Protein AF-A0A9P0MMD5-F1 (afdb_monomer)

Mean predicted aligned error: 11.51 Å

pLDDT: mean 72.85, std 18.68, range [25.86, 92.69]

Radius of gyration: 17.14 Å; Cα contacts (8 Å, |Δi|>4): 134; chains: 1; bounding box: 34×43×45 Å

InterPro domains:
  IPR036691 Endonuclease/exonuclease/phosphatase superfamily [G3DSA:3.60.10.10] (11-131)
  IPR036691 Endonuclease/exonuclease/phosphatase superfamily [SSF56219] (41-127)

Organism: Nezara viridula (NCBI:txid85310)

Secondary structure (DSSP, 8-state):
-------TT--TT--SS---TT-HHHHHHHHHHHHHHHGGGTT-S--------HHHHTTEEEEEEEETTEEEEEEEETTEEEEEEEEE---TTS-HHHHHHHHHHHHHHHHT---SEEEEEEE-----S--

Sequence (131 aa):
MGFRPMPEGSEEGSSIVWYQARNKTNINIWMNSFNNFLAPLLWEQAGVSFMVKRKHGRRIIHCEVISERLMRVKPDYLGRKIAVFGLYAPGNNETPDVKDAFVVNLRATLEKVYDNEIILLGDFNARVGWG

Solvent-accessible surface area (backbone atoms only — not comparable to full-atom values): 8360 Å² total; per-residue (Å²): 138,84,90,81,83,76,71,92,86,74,73,96,79,80,56,71,97,66,83,63,88,83,44,66,68,62,50,51,54,49,48,50,48,48,48,64,65,41,58,87,52,68,84,53,97,60,73,58,85,86,88,70,34,73,95,49,47,87,30,52,78,42,76,46,78,80,48,59,39,31,31,42,39,26,50,61,52,96,87,45,50,38,38,38,34,39,34,47,47,64,56,88,89,51,55,68,67,59,46,51,53,48,52,54,50,53,49,61,54,56,75,71,55,90,49,87,39,78,45,84,45,72,49,65,72,73,78,90,74,91,127

Structure (mmCIF, N/CA/C/O backbone):
data_AF-A0A9P0MMD5-F1
#
_entry.id   AF-A0A9P0MMD5-F1
#
loop_
_atom_site.group_PDB
_atom_site.id
_atom_site.type_symbol
_atom_site.label_atom_id
_atom_site.label_alt_id
_atom_site.label_comp_id
_atom_site.label_asym_id
_atom_site.label_entity_id
_atom_site.label_seq_id
_atom_site.pdbx_PDB_ins_code
_atom_site.Cartn_x
_atom_site.Cartn_y
_atom_site.Cartn_z
_atom_site.occupancy
_atom_site.B_iso_or_equiv
_atom_site.auth_seq_id
_atom_site.auth_comp_id
_atom_site.auth_asym_id
_atom_site.auth_atom_id
_atom_site.pdbx_PDB_model_num
ATOM 1 N N . MET A 1 1 ? 9.547 4.985 14.687 1.00 25.86 1 MET A N 1
ATOM 2 C CA . MET A 1 1 ? 9.491 6.390 15.155 1.00 25.86 1 MET A CA 1
ATOM 3 C C . MET A 1 1 ? 8.618 7.162 14.177 1.00 25.86 1 MET A C 1
ATOM 5 O O . MET A 1 1 ? 8.870 7.060 12.990 1.00 25.86 1 MET A O 1
ATOM 9 N N . GLY A 1 2 ? 7.538 7.808 14.626 1.00 32.75 2 GLY A N 1
ATOM 10 C CA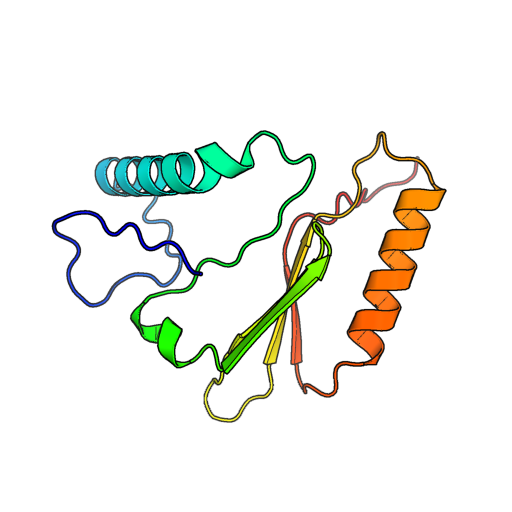 . GLY A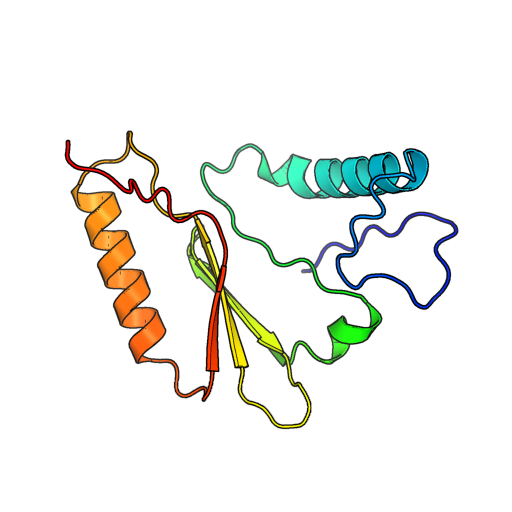 1 2 ? 6.588 8.501 13.743 1.00 32.75 2 GLY A CA 1
ATOM 11 C C . GLY A 1 2 ? 6.660 10.012 13.940 1.00 32.75 2 GLY A C 1
ATOM 12 O O . GLY A 1 2 ? 6.520 10.479 15.070 1.00 32.75 2 GLY A O 1
ATOM 13 N N . PHE A 1 3 ? 6.883 10.756 12.858 1.00 34.53 3 PHE A N 1
ATOM 14 C CA . PHE A 1 3 ? 6.915 12.219 12.852 1.00 34.53 3 PHE A CA 1
ATOM 15 C C . PHE A 1 3 ? 5.497 12.800 12.981 1.00 34.53 3 PHE A C 1
ATOM 17 O O . PHE A 1 3 ? 4.534 12.236 12.460 1.00 34.53 3 PHE A O 1
ATOM 24 N N . ARG A 1 4 ? 5.357 13.910 13.717 1.00 49.09 4 ARG A N 1
ATOM 25 C CA . ARG A 1 4 ? 4.073 14.562 14.032 1.00 49.09 4 ARG A CA 1
ATOM 26 C C . ARG A 1 4 ? 4.205 16.090 13.994 1.00 49.09 4 ARG A C 1
ATOM 28 O O . ARG A 1 4 ? 4.395 16.695 15.046 1.00 49.09 4 ARG A O 1
ATOM 35 N N . PRO A 1 5 ? 4.066 16.732 12.831 1.00 40.44 5 PRO A N 1
ATOM 36 C CA . PRO A 1 5 ? 3.870 18.168 12.766 1.00 40.44 5 PRO A CA 1
ATOM 37 C C . PRO A 1 5 ? 2.365 18.461 12.845 1.00 40.44 5 PRO A C 1
ATOM 39 O O . PRO A 1 5 ? 1.565 17.891 12.101 1.00 40.44 5 PRO A O 1
ATOM 42 N N . MET A 1 6 ? 1.963 19.328 13.771 1.00 47.06 6 MET A N 1
ATOM 43 C CA . MET A 1 6 ? 0.624 19.912 13.795 1.00 47.06 6 MET A CA 1
ATOM 44 C C . MET A 1 6 ? 0.791 21.431 13.822 1.00 47.06 6 MET A C 1
ATOM 46 O O . MET A 1 6 ? 1.599 21.919 14.611 1.00 47.06 6 MET A O 1
ATOM 50 N N . PRO A 1 7 ? 0.082 22.180 12.971 1.00 43.19 7 PRO A N 1
ATOM 51 C CA . PRO A 1 7 ? 0.110 23.630 13.036 1.00 43.19 7 PRO A CA 1
ATOM 52 C C . PRO A 1 7 ? -0.649 24.163 14.244 1.00 43.19 7 PRO A C 1
ATOM 54 O O . PRO A 1 7 ? -1.681 23.614 14.637 1.00 43.19 7 PRO A O 1
ATOM 57 N N . GLU A 1 8 ? -0.148 25.258 14.806 1.00 41.28 8 GLU A N 1
ATOM 58 C CA . GLU A 1 8 ? -0.816 25.970 15.889 1.00 41.28 8 GLU A CA 1
ATOM 59 C C . GLU A 1 8 ? -2.190 26.481 15.422 1.00 41.28 8 GLU A C 1
ATOM 61 O O . GLU A 1 8 ? -2.306 27.146 14.392 1.00 41.28 8 GLU A O 1
ATOM 66 N N . GLY A 1 9 ? -3.242 26.129 16.171 1.00 48.50 9 GLY A N 1
ATOM 67 C CA . GLY A 1 9 ? -4.609 26.620 15.953 1.00 48.50 9 GLY A CA 1
ATOM 68 C C . GLY A 1 9 ? -5.607 25.654 15.296 1.00 48.50 9 GLY A C 1
ATOM 69 O O . GLY A 1 9 ? -6.739 26.056 15.044 1.00 48.50 9 GLY A O 1
ATOM 70 N N . SER A 1 10 ? -5.262 24.389 15.018 1.00 45.75 10 SER A N 1
ATOM 71 C CA . SER A 1 10 ? -6.245 23.429 14.482 1.00 45.75 10 SER A CA 1
ATOM 72 C C . SER A 1 10 ? -7.159 22.851 15.576 1.00 45.75 10 SER A C 1
ATOM 74 O O . SER A 1 10 ? -6.698 22.065 16.405 1.00 45.75 10 SER A O 1
ATOM 76 N N . GLU A 1 11 ? -8.454 23.183 15.549 1.00 40.25 11 GLU A N 1
ATOM 77 C CA . GLU A 1 11 ? -9.460 22.591 16.443 1.00 40.25 11 GLU A CA 1
ATOM 78 C C . GLU A 1 11 ? -9.634 21.073 16.231 1.00 40.25 11 GLU A C 1
ATOM 80 O O . GLU A 1 11 ? -9.571 20.541 15.113 1.00 40.25 11 GLU A O 1
ATOM 85 N N . GLU A 1 12 ? -9.878 20.365 17.337 1.00 40.84 12 GLU A N 1
ATOM 86 C CA . GLU A 1 12 ? -10.122 18.924 17.403 1.00 40.84 12 GLU A CA 1
ATOM 87 C C . GLU A 1 12 ? -11.364 18.514 16.589 1.00 40.84 12 GLU A C 1
ATOM 89 O O . GLU A 1 12 ? -12.479 18.483 17.096 1.00 40.84 12 GLU A O 1
ATOM 94 N N . GLY A 1 13 ? -11.211 18.122 15.319 1.00 33.31 13 GLY A N 1
ATOM 95 C CA . GLY A 1 13 ? -12.348 17.492 14.626 1.00 33.31 13 GLY A CA 1
ATOM 96 C C . GLY A 1 13 ? -12.233 17.232 13.130 1.00 33.31 13 GLY A C 1
ATOM 97 O O . GLY A 1 13 ? -12.738 16.214 12.629 1.00 33.31 13 GLY A O 1
ATOM 98 N N . SER A 1 14 ? -11.537 18.072 12.376 1.00 31.47 14 SER A N 1
ATOM 99 C CA . SER A 1 14 ? -11.370 17.911 10.922 1.00 31.47 14 SER A CA 1
ATOM 100 C C . SER A 1 14 ? -10.136 17.050 10.612 1.00 31.47 14 SER A C 1
ATOM 102 O O . SER A 1 14 ? -9.409 16.716 11.529 1.00 31.47 14 SER A O 1
ATOM 104 N N . SER A 1 15 ? -9.949 16.579 9.372 1.00 33.25 15 SER A N 1
ATOM 105 C CA . SER A 1 15 ? -8.946 15.598 8.859 1.00 33.25 15 SER A CA 1
ATOM 106 C C . SER A 1 15 ? -9.446 14.221 8.373 1.00 33.25 15 SER A C 1
ATOM 108 O O . SER A 1 15 ? -8.720 13.245 8.374 1.00 33.25 15 SER A O 1
ATOM 110 N N . ILE A 1 16 ? -10.687 14.113 7.879 1.00 33.47 16 ILE A N 1
ATOM 111 C CA . ILE A 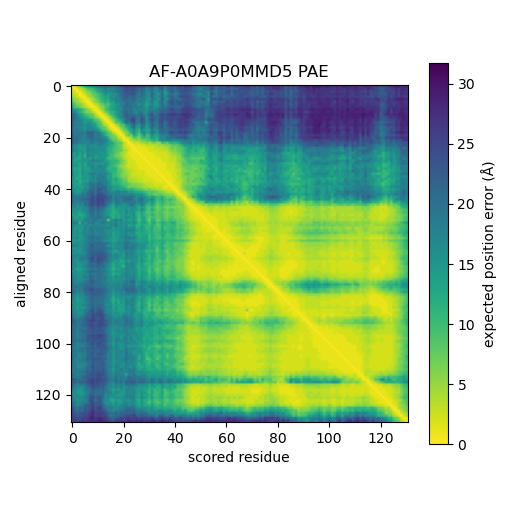1 16 ? -10.835 13.294 6.655 1.00 33.47 16 ILE A CA 1
ATOM 112 C C . ILE A 1 16 ? -10.099 14.116 5.591 1.00 33.47 16 ILE A C 1
ATOM 114 O O . ILE A 1 16 ? -10.126 15.344 5.717 1.00 33.47 16 ILE A O 1
ATOM 118 N N . VAL A 1 17 ? -9.408 13.499 4.626 1.00 36.28 17 VAL A N 1
ATOM 119 C CA . VAL A 1 17 ? -8.834 14.229 3.483 1.00 36.28 17 VAL A CA 1
ATOM 120 C C . VAL A 1 17 ? -10.000 14.846 2.711 1.00 36.28 17 VAL A C 1
ATOM 122 O O . VAL A 1 17 ? -10.568 14.266 1.798 1.00 36.28 17 VAL A O 1
ATOM 125 N N . TRP A 1 18 ? -10.422 16.009 3.182 1.00 32.28 18 TRP A N 1
ATOM 126 C CA . TRP A 1 18 ? -11.232 16.968 2.481 1.00 32.28 18 TRP A CA 1
ATOM 127 C C . TRP A 1 18 ? -10.245 18.052 2.125 1.00 32.28 18 TRP A C 1
ATOM 129 O O . TRP A 1 18 ? -9.821 18.855 2.958 1.00 32.28 18 TRP A O 1
ATOM 139 N N . TYR A 1 19 ? -9.836 18.002 0.869 1.00 37.19 19 TYR A N 1
ATOM 140 C CA . TYR A 1 19 ? -9.264 19.131 0.183 1.00 37.19 19 TYR A CA 1
ATOM 141 C C . TYR A 1 19 ? -10.273 20.285 0.295 1.00 37.19 19 TYR A C 1
ATOM 143 O O . TYR A 1 19 ? -11.205 20.398 -0.497 1.00 37.19 19 TYR A O 1
ATOM 151 N N . GLN A 1 20 ? -10.140 21.142 1.313 1.00 41.25 20 GLN A N 1
ATOM 152 C CA . GLN A 1 20 ? -10.761 22.462 1.281 1.00 41.25 20 GLN A CA 1
ATOM 153 C C . GLN A 1 20 ? -9.925 23.307 0.319 1.00 41.25 20 GLN A C 1
ATOM 155 O O . GLN A 1 20 ? -9.130 24.144 0.738 1.00 41.25 20 GLN A O 1
ATOM 160 N N . ALA A 1 21 ? -10.125 23.074 -0.982 1.00 41.34 21 ALA A N 1
ATOM 161 C CA . ALA A 1 21 ? -9.461 23.732 -2.114 1.00 41.34 21 ALA A CA 1
ATOM 162 C C . ALA A 1 21 ? -9.368 25.265 -2.003 1.00 41.34 21 ALA A C 1
ATOM 164 O O . ALA A 1 21 ? -8.605 25.910 -2.712 1.00 41.34 21 ALA A O 1
ATOM 165 N N . ARG A 1 22 ? -10.205 25.862 -1.149 1.00 46.12 22 ARG A N 1
ATOM 166 C CA . ARG A 1 22 ? -10.435 27.301 -1.056 1.00 46.12 22 ARG A CA 1
ATOM 167 C C . ARG A 1 22 ? -9.762 27.972 0.146 1.00 46.12 22 ARG A C 1
ATOM 169 O O . ARG A 1 22 ? -9.831 29.191 0.234 1.00 46.12 22 ARG A O 1
ATOM 176 N N . ASN A 1 23 ? -9.092 27.235 1.041 1.00 66.25 23 ASN A N 1
ATOM 177 C CA . ASN A 1 23 ? -8.361 27.835 2.166 1.00 66.25 23 ASN A CA 1
ATOM 178 C C . ASN A 1 23 ? -6.841 27.768 1.945 1.00 66.25 23 ASN A C 1
ATOM 180 O O . ASN A 1 23 ? -6.176 26.808 2.336 1.00 66.25 23 ASN A O 1
ATOM 184 N N . LYS A 1 24 ? -6.298 28.821 1.321 1.00 66.12 24 LYS A N 1
ATOM 185 C CA . LYS A 1 24 ? -4.868 28.943 0.986 1.00 66.12 24 LYS A CA 1
ATOM 186 C C . LYS A 1 24 ? -3.952 28.845 2.211 1.00 66.12 24 LYS A C 1
ATOM 188 O O . LYS A 1 24 ? -2.887 28.246 2.114 1.00 66.12 24 LYS A O 1
ATOM 193 N N . THR A 1 25 ? -4.369 29.373 3.362 1.00 71.44 25 THR A N 1
ATOM 194 C CA . THR A 1 25 ? -3.579 29.323 4.602 1.00 71.44 25 THR A CA 1
ATOM 195 C C . THR A 1 25 ? -3.417 27.887 5.092 1.00 71.44 25 THR A C 1
ATOM 197 O O . THR A 1 25 ? -2.298 27.447 5.345 1.00 71.44 25 THR A O 1
ATOM 200 N N . ASN A 1 26 ? -4.508 27.118 5.128 1.00 60.91 26 ASN A N 1
ATOM 201 C CA . ASN A 1 26 ? -4.454 25.708 5.515 1.00 60.91 26 ASN A CA 1
ATOM 202 C C . ASN A 1 26 ? -3.631 24.875 4.526 1.00 60.91 26 ASN A C 1
ATOM 204 O O . ASN A 1 26 ? -2.871 24.010 4.952 1.00 60.91 26 ASN A O 1
ATOM 208 N N . ILE A 1 27 ? -3.742 25.154 3.223 1.00 62.53 27 ILE A N 1
ATOM 209 C CA . ILE A 1 27 ? -2.927 24.491 2.195 1.00 62.53 27 ILE A CA 1
ATOM 210 C C . ILE A 1 27 ? -1.437 24.749 2.447 1.00 62.53 27 ILE A C 1
ATOM 212 O O . ILE A 1 27 ? -0.668 23.798 2.521 1.00 62.53 27 ILE A O 1
ATOM 216 N N . ASN A 1 28 ? -1.031 26.004 2.650 1.00 71.06 28 ASN A N 1
ATOM 217 C CA . ASN A 1 28 ? 0.377 26.357 2.862 1.00 71.06 28 ASN A CA 1
ATOM 218 C C . ASN A 1 28 ? 0.958 25.711 4.122 1.00 71.06 28 ASN A C 1
ATOM 220 O O . ASN A 1 28 ? 2.075 25.205 4.114 1.00 71.06 28 ASN A O 1
ATOM 224 N N . ILE A 1 29 ? 0.179 25.687 5.197 1.00 69.38 29 ILE A N 1
ATOM 225 C CA . ILE A 1 29 ? 0.561 25.048 6.451 1.00 69.38 29 ILE A CA 1
ATOM 226 C C . ILE A 1 29 ? 0.790 23.537 6.272 1.00 69.38 29 ILE A C 1
ATOM 228 O O . ILE A 1 29 ? 1.778 22.984 6.769 1.00 69.38 29 ILE A O 1
ATOM 232 N N . TRP A 1 30 ? -0.110 22.869 5.548 1.00 63.91 30 TRP A N 1
ATOM 233 C CA . TRP A 1 30 ? 0.022 21.452 5.223 1.00 63.91 30 TRP A CA 1
ATOM 234 C C . TRP A 1 30 ? 1.229 21.190 4.328 1.00 63.91 30 TRP A C 1
ATOM 236 O O . TRP A 1 30 ? 2.017 20.300 4.636 1.00 63.91 30 TRP A O 1
ATOM 246 N N . MET A 1 31 ? 1.416 21.992 3.279 1.00 67.81 31 MET A N 1
ATOM 247 C CA . MET A 1 31 ? 2.562 21.878 2.377 1.00 67.81 31 MET A CA 1
ATOM 248 C C . MET A 1 31 ? 3.886 22.090 3.113 1.00 67.81 31 MET A C 1
ATOM 250 O O . MET A 1 31 ? 4.821 21.333 2.892 1.00 67.81 31 MET A O 1
ATOM 254 N N . ASN A 1 32 ? 3.965 23.039 4.048 1.00 71.50 32 ASN A N 1
ATOM 255 C CA . ASN A 1 32 ? 5.163 23.243 4.867 1.00 71.50 32 ASN A CA 1
ATOM 256 C C . ASN A 1 32 ? 5.432 22.056 5.796 1.00 71.50 32 ASN A C 1
ATOM 258 O O . ASN A 1 32 ? 6.564 21.593 5.896 1.00 71.50 32 ASN A O 1
ATOM 262 N N . SER A 1 33 ? 4.394 21.531 6.448 1.00 64.19 33 SER A N 1
ATOM 263 C CA . SER A 1 33 ? 4.521 20.351 7.312 1.00 64.19 33 SER A CA 1
ATOM 264 C C . SER A 1 33 ? 4.972 19.120 6.521 1.00 64.19 33 SER A C 1
ATOM 266 O O . SER A 1 33 ? 5.810 18.352 6.990 1.00 64.19 33 SER A O 1
ATOM 268 N N . PHE A 1 34 ? 4.441 18.965 5.309 1.00 64.69 34 PHE A N 1
ATOM 269 C CA . PHE A 1 34 ? 4.789 17.901 4.378 1.00 64.69 34 PHE A CA 1
ATOM 270 C C . PHE A 1 34 ? 6.225 18.045 3.869 1.00 64.69 34 PHE A C 1
ATOM 272 O O . PHE A 1 34 ? 7.002 17.105 3.980 1.00 64.69 34 PHE A O 1
ATOM 279 N N . ASN A 1 35 ? 6.616 19.233 3.410 1.00 65.88 35 ASN A N 1
ATOM 280 C CA . ASN A 1 35 ? 7.971 19.507 2.936 1.00 65.88 35 ASN A CA 1
ATOM 281 C C . ASN A 1 35 ? 9.008 19.319 4.046 1.00 65.88 35 ASN A C 1
ATOM 283 O O . ASN A 1 35 ? 10.040 18.712 3.802 1.00 65.88 35 ASN A O 1
ATOM 287 N N . ASN A 1 36 ? 8.727 19.762 5.274 1.00 69.62 36 ASN A N 1
ATOM 288 C CA . ASN A 1 36 ? 9.631 19.560 6.409 1.00 69.62 36 ASN A CA 1
ATOM 289 C C . ASN A 1 36 ? 9.756 18.082 6.799 1.00 69.62 36 ASN A C 1
ATOM 291 O O . ASN A 1 36 ? 10.833 17.642 7.188 1.00 69.62 36 ASN A O 1
ATOM 295 N N . PHE A 1 37 ? 8.665 17.316 6.699 1.00 64.06 37 PHE A N 1
ATOM 296 C CA . PHE A 1 37 ? 8.698 15.872 6.926 1.00 64.06 37 PHE A CA 1
ATOM 297 C C . PHE A 1 37 ? 9.487 15.138 5.842 1.00 64.06 37 PHE A C 1
ATOM 299 O O . PHE A 1 37 ? 10.254 14.233 6.153 1.00 64.06 37 PHE A O 1
ATOM 306 N N . LEU A 1 38 ? 9.283 15.518 4.580 1.00 61.62 38 LEU A N 1
ATOM 307 C CA . LEU A 1 38 ? 9.930 14.879 3.445 1.00 61.62 38 LEU A CA 1
ATOM 308 C C . LEU A 1 38 ? 11.363 15.348 3.228 1.00 61.62 38 LEU A C 1
ATOM 310 O O . LEU A 1 38 ? 12.116 14.608 2.615 1.00 61.62 38 LEU A O 1
ATOM 314 N N . ALA A 1 39 ? 11.762 16.526 3.716 1.00 69.62 39 ALA A N 1
ATOM 315 C CA . ALA A 1 39 ? 13.089 17.099 3.482 1.00 69.62 39 ALA A CA 1
ATOM 316 C C . ALA A 1 39 ? 14.251 16.127 3.775 1.00 69.62 39 ALA A C 1
ATOM 318 O O . ALA A 1 39 ? 15.152 16.042 2.943 1.00 69.62 39 ALA A O 1
ATOM 319 N N . PRO A 1 40 ? 14.232 15.338 4.868 1.00 65.06 40 PRO A N 1
ATOM 320 C CA . PRO A 1 40 ? 15.264 14.335 5.135 1.00 65.06 40 PRO A CA 1
ATOM 321 C C . PRO A 1 40 ? 15.179 13.080 4.248 1.00 65.06 40 PRO A C 1
ATOM 323 O O . PRO A 1 40 ? 16.091 12.265 4.262 1.00 65.06 40 PRO A O 1
ATOM 326 N N . LEU A 1 41 ? 14.073 12.895 3.527 1.00 59.19 41 LEU A N 1
ATOM 327 C CA . LEU A 1 41 ? 13.775 11.740 2.674 1.00 59.19 41 LEU A CA 1
ATOM 328 C C . LEU A 1 41 ? 13.958 12.057 1.179 1.00 59.19 41 LEU A C 1
ATOM 330 O O . LEU A 1 41 ? 13.825 11.167 0.346 1.00 59.19 41 LEU A O 1
ATOM 334 N N . LEU A 1 42 ? 14.279 13.308 0.818 1.00 59.69 42 LEU A N 1
ATOM 335 C CA . LEU A 1 42 ? 14.397 13.758 -0.578 1.00 59.69 42 LEU A CA 1
ATOM 336 C C . LEU A 1 42 ? 15.552 13.104 -1.357 1.00 59.69 42 LEU A C 1
ATOM 338 O O . LEU A 1 42 ? 15.601 13.240 -2.578 1.00 59.69 42 LEU A O 1
ATOM 342 N N . TRP A 1 43 ? 16.484 12.428 -0.679 1.00 54.41 43 TRP A N 1
ATOM 343 C CA . TRP A 1 43 ? 17.601 11.720 -1.317 1.00 54.41 43 TRP A CA 1
ATOM 344 C C . TRP A 1 43 ? 17.300 10.249 -1.621 1.00 54.41 43 TRP A C 1
ATOM 346 O O . TRP A 1 43 ? 18.121 9.590 -2.259 1.00 54.41 43 TRP A O 1
ATOM 356 N N . GLU A 1 44 ? 16.153 9.727 -1.182 1.00 56.59 44 GLU A N 1
ATOM 357 C CA . GLU A 1 44 ? 15.751 8.360 -1.504 1.00 56.59 44 GLU A CA 1
ATOM 358 C C . GLU A 1 44 ? 15.059 8.306 -2.871 1.00 56.59 44 GLU A C 1
ATOM 360 O O . GLU A 1 44 ? 14.245 9.161 -3.222 1.00 56.59 44 GLU A O 1
ATOM 365 N N . GLN A 1 45 ? 15.399 7.294 -3.674 1.00 59.41 45 GLN A N 1
ATOM 366 C CA . GLN A 1 45 ? 14.877 7.140 -5.040 1.00 59.41 45 GLN A CA 1
ATOM 367 C C . GLN A 1 45 ? 13.419 6.641 -5.066 1.00 59.41 45 GLN A C 1
ATOM 369 O O . GLN A 1 45 ? 12.748 6.717 -6.100 1.00 59.41 45 GLN A O 1
ATOM 374 N N . ALA A 1 46 ? 12.918 6.137 -3.936 1.00 63.09 46 ALA A N 1
ATOM 375 C CA . ALA A 1 46 ? 11.553 5.671 -3.749 1.00 63.09 46 ALA A CA 1
ATOM 376 C C . ALA A 1 46 ? 11.104 5.884 -2.297 1.00 63.09 46 ALA A C 1
ATOM 378 O O . ALA A 1 46 ? 11.913 5.883 -1.377 1.00 63.09 46 ALA A O 1
ATOM 379 N N . GLY A 1 47 ? 9.797 6.049 -2.090 1.00 73.06 47 GLY A N 1
ATOM 380 C CA . GLY A 1 47 ? 9.236 6.130 -0.748 1.00 73.06 47 GLY A CA 1
ATOM 381 C C . GLY A 1 47 ? 7.716 6.131 -0.760 1.00 73.06 47 GLY A C 1
ATOM 382 O O . GLY A 1 47 ? 7.081 6.847 -1.535 1.00 73.06 47 GLY A O 1
ATOM 383 N N . VAL A 1 48 ? 7.123 5.338 0.129 1.00 78.44 48 VAL A N 1
ATOM 384 C CA . VAL A 1 48 ? 5.679 5.310 0.366 1.00 78.44 48 VAL A CA 1
ATOM 385 C C . VAL A 1 48 ? 5.412 5.630 1.828 1.00 78.44 48 VAL A C 1
ATOM 387 O O . VAL A 1 48 ? 6.059 5.099 2.727 1.00 78.44 48 VAL A O 1
ATOM 390 N N . SER A 1 49 ? 4.422 6.483 2.078 1.00 81.00 49 SER A N 1
ATOM 391 C CA . SER A 1 49 ? 3.967 6.776 3.432 1.00 81.00 49 SER A CA 1
ATOM 392 C C . SER A 1 49 ? 2.451 6.898 3.499 1.00 81.00 49 SER A C 1
ATOM 394 O O . SER A 1 49 ? 1.781 7.232 2.521 1.00 81.00 49 SER A O 1
ATOM 396 N N . PHE A 1 50 ? 1.909 6.633 4.685 1.00 76.12 50 PHE A N 1
ATOM 397 C CA . PHE A 1 50 ? 0.506 6.854 4.991 1.00 76.12 50 PHE A CA 1
ATOM 398 C C . PHE A 1 50 ? 0.339 8.037 5.921 1.00 76.12 50 PHE A C 1
ATOM 400 O O . PHE A 1 50 ? 0.973 8.133 6.972 1.00 76.12 50 PHE A O 1
ATOM 407 N N . MET A 1 51 ? -0.617 8.884 5.572 1.00 79.94 51 MET A N 1
ATOM 408 C CA . MET A 1 51 ? -1.043 9.978 6.418 1.00 79.94 51 MET A CA 1
ATOM 409 C C . MET A 1 51 ? -2.419 9.671 6.989 1.00 79.94 51 MET A C 1
ATOM 411 O O . MET A 1 51 ? -3.383 9.458 6.255 1.00 79.94 51 MET A O 1
ATOM 415 N N . VAL A 1 52 ? -2.511 9.639 8.317 1.00 76.81 52 VAL A N 1
ATOM 416 C CA . VAL A 1 52 ? -3.731 9.235 9.019 1.00 76.81 52 VAL A CA 1
ATOM 417 C C . VAL A 1 52 ? -4.230 10.363 9.902 1.00 76.81 52 VAL A C 1
ATOM 419 O O . VAL A 1 52 ? -3.487 10.966 10.675 1.00 76.81 52 VAL A O 1
ATOM 422 N N . LYS A 1 53 ? -5.541 10.599 9.836 1.00 73.00 53 LYS A N 1
ATOM 423 C CA . LYS A 1 53 ? -6.256 11.497 10.739 1.00 73.00 53 LYS A CA 1
ATOM 424 C C . LYS A 1 53 ? -5.948 11.187 12.205 1.00 73.00 53 LYS A C 1
ATOM 426 O O . LYS A 1 53 ? -6.167 10.054 12.631 1.00 73.00 53 LYS A O 1
ATOM 431 N N . ARG A 1 54 ? -5.617 12.185 13.037 1.00 69.50 54 ARG A N 1
ATOM 432 C CA . ARG A 1 54 ? -5.338 11.964 14.476 1.00 69.50 54 ARG A CA 1
ATOM 433 C C . ARG A 1 54 ? -6.445 11.185 15.197 1.00 69.50 54 ARG A C 1
ATOM 435 O O . ARG A 1 54 ? -6.139 10.218 15.890 1.00 69.50 54 ARG A O 1
ATOM 442 N N . LYS A 1 55 ? -7.726 11.524 14.981 1.00 81.00 55 LYS A N 1
ATOM 443 C CA . LYS A 1 55 ? -8.859 10.793 15.599 1.00 81.00 55 LYS A CA 1
ATOM 444 C C . LYS A 1 55 ? -8.981 9.327 15.146 1.00 81.00 55 LYS A C 1
ATOM 446 O O . LYS A 1 55 ? -9.668 8.547 15.795 1.00 81.00 55 LYS A O 1
ATOM 451 N N . HIS A 1 56 ? -8.333 8.952 14.042 1.00 81.06 56 HIS A N 1
ATOM 452 C CA . HIS A 1 56 ? -8.261 7.578 13.539 1.00 81.06 56 HIS A CA 1
ATOM 453 C C . HIS A 1 56 ? -6.907 6.915 13.815 1.00 81.06 56 HIS A C 1
ATOM 455 O O . HIS A 1 56 ? -6.795 5.711 13.639 1.00 81.06 56 HIS A O 1
ATOM 461 N N . GLY A 1 57 ? -5.904 7.644 14.317 1.00 81.25 57 GLY A N 1
ATOM 462 C CA . GLY A 1 57 ? -4.574 7.095 14.592 1.00 81.25 57 GLY A CA 1
ATOM 463 C C . GLY A 1 57 ? -4.604 5.918 15.570 1.00 81.25 57 GLY A C 1
ATOM 464 O O . GLY A 1 57 ? -3.952 4.913 15.329 1.00 81.25 57 GLY A O 1
ATOM 465 N N . ARG A 1 58 ? -5.443 5.986 16.616 1.00 84.38 58 ARG A N 1
ATOM 466 C CA . ARG A 1 58 ? -5.646 4.868 17.564 1.00 84.38 58 ARG A CA 1
ATOM 467 C C . ARG A 1 58 ? -6.314 3.639 16.942 1.00 84.38 58 ARG A C 1
ATOM 469 O O . ARG A 1 58 ? -6.306 2.583 17.553 1.00 84.38 58 ARG A O 1
ATOM 476 N N . ARG A 1 59 ? -6.919 3.792 15.763 1.00 85.75 59 ARG A N 1
ATOM 477 C CA . ARG A 1 59 ? -7.522 2.691 15.009 1.00 85.75 59 ARG A CA 1
ATOM 478 C C . ARG A 1 59 ? -6.514 2.022 14.087 1.00 85.75 59 ARG A C 1
ATOM 480 O O . ARG A 1 59 ? -6.840 0.999 13.517 1.00 85.75 59 ARG A O 1
ATOM 487 N N . ILE A 1 60 ? -5.309 2.561 13.912 1.00 88.56 60 ILE A N 1
ATOM 488 C CA . ILE A 1 60 ? -4.269 1.864 13.159 1.00 88.56 60 ILE A CA 1
ATOM 489 C C . ILE A 1 60 ? -3.649 0.816 14.075 1.00 88.56 60 ILE A C 1
ATOM 491 O O . ILE A 1 60 ? -2.877 1.145 14.970 1.00 88.56 60 ILE A O 1
ATOM 495 N N . ILE A 1 61 ? -4.022 -0.440 13.857 1.00 89.00 61 ILE A N 1
ATOM 496 C CA . ILE A 1 61 ? -3.590 -1.568 14.691 1.00 89.00 61 ILE A CA 1
ATOM 497 C C . ILE A 1 61 ? -2.335 -2.247 14.146 1.00 89.00 61 ILE A C 1
ATOM 499 O O . ILE A 1 61 ? -1.670 -2.984 14.867 1.00 89.00 61 ILE A O 1
ATOM 503 N N . HIS A 1 62 ? -1.999 -2.003 12.879 1.00 87.75 62 HIS A N 1
ATOM 504 C CA . HIS A 1 62 ? -0.796 -2.542 12.264 1.00 87.75 62 HIS A CA 1
ATOM 505 C C . HIS A 1 62 ? -0.271 -1.619 11.165 1.00 87.75 62 HIS A C 1
ATOM 507 O O . HIS A 1 62 ? -1.045 -1.006 10.426 1.00 87.75 62 HIS A O 1
ATOM 513 N N . CYS A 1 63 ? 1.050 -1.540 11.077 1.00 87.25 63 CYS A N 1
ATOM 514 C CA . CYS A 1 63 ? 1.791 -0.736 10.122 1.00 87.25 63 CYS A CA 1
ATOM 515 C C . CYS A 1 63 ? 3.089 -1.481 9.804 1.00 87.25 63 CYS A C 1
ATOM 517 O O . CYS A 1 63 ? 3.845 -1.801 10.722 1.00 87.25 63 CYS A O 1
ATOM 519 N N . GLU A 1 64 ? 3.317 -1.774 8.532 1.00 87.25 64 GLU A N 1
ATOM 520 C CA . GLU A 1 64 ? 4.425 -2.602 8.066 1.00 87.25 64 GLU A CA 1
ATOM 521 C C . GLU A 1 64 ? 5.005 -2.005 6.784 1.00 87.25 64 GLU A C 1
ATOM 523 O O . GLU A 1 64 ? 4.276 -1.702 5.839 1.00 87.25 64 GLU A O 1
ATOM 528 N N . VAL A 1 65 ? 6.325 -1.839 6.760 1.00 86.81 65 VAL A N 1
ATOM 529 C CA . VAL A 1 65 ? 7.078 -1.486 5.554 1.00 86.81 65 VAL A CA 1
ATOM 530 C C . VAL A 1 65 ? 7.573 -2.795 4.954 1.00 86.81 65 VAL A C 1
ATOM 532 O O . VAL A 1 65 ? 8.342 -3.506 5.593 1.00 86.81 65 VAL A O 1
ATOM 535 N N . ILE A 1 66 ? 7.099 -3.127 3.755 1.00 87.25 66 ILE A N 1
ATOM 536 C CA . ILE A 1 66 ? 7.443 -4.377 3.060 1.00 87.25 66 ILE A CA 1
ATOM 537 C C . ILE A 1 66 ? 8.654 -4.147 2.152 1.00 87.25 66 ILE A C 1
ATOM 539 O O . ILE A 1 66 ? 9.528 -5.001 2.036 1.00 87.25 66 ILE A O 1
ATOM 543 N N . SER A 1 67 ? 8.716 -2.972 1.525 1.00 85.62 67 SER A N 1
ATOM 544 C CA . SER A 1 67 ? 9.870 -2.459 0.787 1.00 85.62 67 SER A CA 1
ATOM 545 C C . SER A 1 67 ? 9.792 -0.931 0.702 1.00 85.62 67 SER A C 1
ATOM 547 O O . SER A 1 67 ? 8.789 -0.336 1.096 1.00 85.62 67 SER A O 1
ATOM 549 N N . GLU A 1 68 ? 10.801 -0.285 0.115 1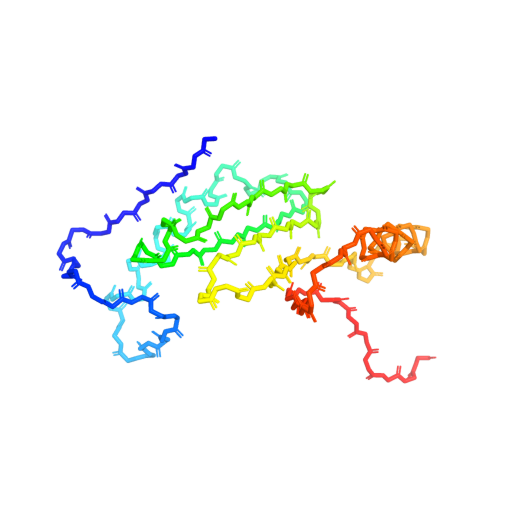.00 83.19 68 GLU A N 1
ATOM 550 C CA . GLU A 1 68 ? 10.778 1.160 -0.195 1.00 83.19 68 GLU A CA 1
ATOM 551 C C . GLU A 1 68 ? 9.560 1.576 -1.047 1.00 83.19 68 GLU A C 1
ATOM 553 O O . GLU A 1 68 ? 9.116 2.724 -1.021 1.00 83.19 68 GLU A O 1
ATOM 558 N N . ARG A 1 69 ? 8.993 0.624 -1.800 1.00 86.81 69 ARG A N 1
ATOM 559 C CA . ARG A 1 69 ? 7.900 0.826 -2.760 1.00 86.81 69 ARG A CA 1
ATOM 560 C C . ARG A 1 69 ? 6.570 0.226 -2.318 1.00 86.81 69 ARG A C 1
ATOM 562 O O . ARG A 1 69 ? 5.602 0.323 -3.072 1.00 86.81 69 ARG A O 1
ATOM 569 N N . LEU A 1 70 ? 6.508 -0.419 -1.153 1.00 87.25 70 LEU A N 1
ATOM 570 C CA . LEU A 1 70 ? 5.309 -1.108 -0.684 1.00 87.25 70 LEU A CA 1
ATOM 571 C C . LEU A 1 70 ? 5.187 -1.034 0.837 1.00 87.25 70 LEU A C 1
ATOM 573 O O . LEU A 1 70 ? 6.045 -1.504 1.583 1.00 87.25 70 LEU A O 1
ATOM 577 N N . MET A 1 71 ? 4.065 -0.494 1.298 1.00 90.00 71 MET A N 1
ATOM 578 C CA . MET A 1 71 ? 3.746 -0.354 2.714 1.00 90.00 71 MET A CA 1
ATOM 579 C C . MET A 1 71 ? 2.316 -0.817 2.970 1.00 90.00 71 MET A C 1
ATOM 581 O O . MET A 1 71 ? 1.421 -0.560 2.165 1.00 90.00 71 MET A O 1
ATOM 585 N N . ARG A 1 72 ? 2.080 -1.461 4.111 1.00 90.94 72 ARG A N 1
ATOM 586 C CA . ARG A 1 72 ? 0.762 -1.923 4.543 1.00 90.94 72 ARG A CA 1
ATOM 587 C C . ARG A 1 72 ? 0.344 -1.238 5.832 1.00 90.94 72 ARG A C 1
ATOM 589 O O . ARG A 1 72 ? 1.103 -1.156 6.794 1.00 90.94 72 ARG A O 1
ATOM 596 N N . VAL A 1 73 ? -0.914 -0.825 5.881 1.00 90.69 73 VAL A N 1
ATOM 597 C CA . VAL A 1 73 ? -1.573 -0.306 7.076 1.00 90.69 73 VAL A CA 1
ATOM 598 C C . VAL A 1 73 ? -2.882 -1.055 7.287 1.00 90.69 73 VAL A C 1
ATOM 600 O O . VAL A 1 73 ? -3.667 -1.240 6.357 1.00 90.69 73 VAL A O 1
ATOM 603 N N . LYS A 1 74 ? -3.137 -1.479 8.528 1.00 90.69 74 LYS A N 1
ATOM 604 C CA . LYS A 1 74 ? -4.412 -2.089 8.920 1.00 90.69 74 LYS A CA 1
ATOM 605 C C . LYS A 1 74 ? -5.150 -1.174 9.890 1.00 90.69 74 LYS A C 1
ATOM 607 O O . LYS A 1 74 ? -4.723 -1.042 11.044 1.00 90.69 74 LYS A O 1
ATOM 612 N N . PRO A 1 75 ? -6.239 -0.533 9.450 1.00 87.75 75 PRO A N 1
ATOM 613 C CA . PRO A 1 75 ? -7.175 0.100 10.356 1.00 87.75 75 PRO A CA 1
ATOM 614 C C . PRO A 1 75 ? -8.127 -0.942 10.966 1.00 87.75 75 PRO A C 1
ATOM 616 O O . PRO A 1 75 ? -8.629 -1.823 10.277 1.00 87.75 75 PRO A O 1
ATOM 619 N N . ASP A 1 76 ? -8.430 -0.795 12.249 1.00 86.19 76 ASP A N 1
ATOM 620 C CA . ASP A 1 76 ? -9.573 -1.409 12.908 1.00 86.19 76 ASP A CA 1
ATOM 621 C C . ASP A 1 76 ? -10.795 -0.505 12.728 1.00 86.19 76 ASP A C 1
ATOM 623 O O . ASP A 1 76 ? -10.909 0.587 13.305 1.00 86.19 76 ASP A O 1
ATOM 627 N N . TYR A 1 77 ? -11.707 -0.941 11.864 1.00 81.12 77 TYR A N 1
ATOM 628 C CA . TYR A 1 77 ? -12.937 -0.221 11.592 1.00 81.12 77 TY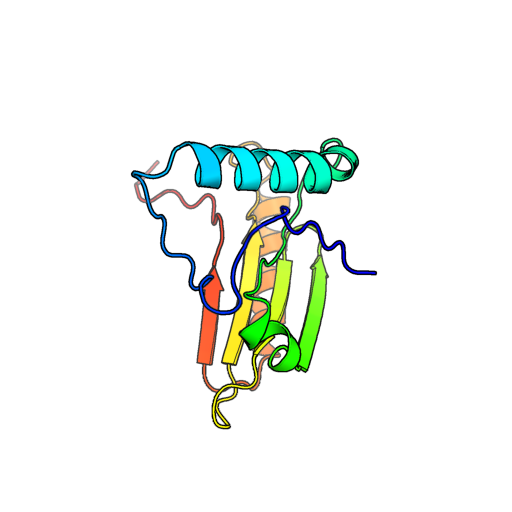R A CA 1
ATOM 629 C C . TYR A 1 77 ? -14.145 -1.126 11.804 1.00 81.12 77 TYR A C 1
ATOM 631 O O . TYR A 1 77 ? -14.537 -1.880 10.917 1.00 81.12 77 TYR A O 1
ATOM 639 N N . LEU A 1 78 ? -14.758 -1.016 12.987 1.00 78.69 78 LEU A N 1
ATOM 640 C CA . LEU A 1 78 ? -16.011 -1.700 13.334 1.00 78.69 78 LEU A CA 1
ATOM 641 C C . LEU A 1 78 ? -15.938 -3.226 13.111 1.00 78.69 78 LEU A C 1
ATOM 643 O O . LEU A 1 78 ? -16.881 -3.823 12.598 1.00 78.69 78 LEU A O 1
ATOM 647 N N . GLY A 1 79 ? -14.801 -3.850 13.442 1.00 76.75 79 GLY A N 1
ATOM 648 C CA . GLY A 1 79 ? -14.595 -5.294 13.277 1.00 76.75 79 GLY A CA 1
ATOM 649 C C . GLY A 1 79 ? -14.342 -5.752 11.836 1.00 76.75 79 GLY A C 1
ATOM 650 O O . GLY A 1 79 ? -14.190 -6.951 11.595 1.00 76.75 79 GLY A O 1
ATOM 651 N N . ARG A 1 80 ? -14.262 -4.831 10.864 1.00 80.94 80 ARG A N 1
ATOM 652 C CA . ARG A 1 80 ? -13.855 -5.161 9.495 1.00 80.94 80 ARG A CA 1
ATOM 653 C C . ARG A 1 80 ? -12.344 -5.315 9.412 1.00 80.94 80 ARG A C 1
ATOM 655 O O . ARG A 1 80 ? -11.587 -4.424 9.791 1.00 80.94 80 ARG A O 1
ATOM 662 N N . LYS A 1 81 ? -11.919 -6.444 8.851 1.00 81.94 81 LYS A N 1
ATOM 663 C CA . LYS A 1 81 ? -10.527 -6.723 8.506 1.00 81.94 81 LYS A CA 1
ATOM 664 C C . LYS A 1 81 ? -10.215 -6.098 7.148 1.00 81.94 81 LYS A C 1
ATOM 666 O O . LYS A 1 81 ? -10.509 -6.708 6.123 1.00 81.94 81 LYS A O 1
ATOM 671 N N . ILE A 1 82 ? -9.672 -4.882 7.165 1.00 89.50 82 ILE A N 1
ATOM 672 C CA . ILE A 1 82 ? -9.260 -4.143 5.966 1.00 89.50 82 ILE A CA 1
ATOM 673 C C . ILE A 1 82 ? -7.732 -4.069 5.941 1.00 89.50 82 ILE A C 1
ATOM 675 O O . ILE A 1 82 ? -7.105 -3.684 6.932 1.00 89.50 82 ILE A O 1
ATOM 679 N N . ALA A 1 83 ? -7.131 -4.410 4.805 1.00 90.94 83 ALA A N 1
ATOM 680 C CA . ALA A 1 83 ? -5.725 -4.155 4.524 1.00 90.94 83 ALA A CA 1
ATOM 681 C C . ALA A 1 83 ? -5.604 -3.040 3.486 1.00 90.94 83 ALA A C 1
ATOM 683 O O . ALA A 1 83 ? -6.102 -3.168 2.370 1.00 90.94 83 ALA A O 1
ATOM 684 N N . VAL A 1 84 ? -4.925 -1.953 3.846 1.00 92.31 84 VAL A N 1
ATOM 685 C CA . VAL A 1 84 ? -4.634 -0.854 2.924 1.00 92.31 84 VAL A CA 1
ATOM 686 C C . VAL A 1 84 ? -3.162 -0.920 2.552 1.00 92.31 84 VAL A C 1
ATOM 688 O O . VAL A 1 84 ? -2.299 -0.872 3.427 1.00 92.31 84 VAL A O 1
ATOM 691 N N . PHE A 1 85 ? -2.878 -1.024 1.261 1.00 91.38 85 PHE A N 1
ATOM 692 C CA . PHE A 1 85 ? -1.528 -1.016 0.719 1.00 91.38 85 PHE A CA 1
ATOM 693 C C . PHE A 1 85 ? -1.275 0.285 -0.022 1.00 91.38 85 PHE A C 1
ATOM 695 O O . PHE A 1 85 ? -2.070 0.703 -0.861 1.00 91.38 85 PHE A O 1
ATOM 702 N N . GLY A 1 86 ? -0.162 0.919 0.318 1.00 89.38 86 GLY A N 1
ATOM 703 C CA . GLY A 1 86 ? 0.399 2.044 -0.401 1.00 89.38 86 GLY A CA 1
ATOM 704 C C . GLY A 1 86 ? 1.521 1.501 -1.262 1.00 89.38 86 GLY A C 1
ATOM 705 O O . GLY A 1 86 ? 2.363 0.755 -0.753 1.00 89.38 86 GLY A O 1
ATOM 706 N N . LEU A 1 87 ? 1.538 1.856 -2.540 1.00 89.69 87 LEU A N 1
ATOM 707 C CA . LEU A 1 87 ? 2.572 1.409 -3.461 1.00 89.69 87 LEU A CA 1
ATOM 708 C C . LEU A 1 87 ? 3.096 2.524 -4.358 1.00 89.69 87 LEU A C 1
ATOM 710 O O . LEU A 1 87 ? 2.399 3.490 -4.665 1.00 89.69 87 LEU A O 1
ATOM 714 N N . TYR A 1 88 ? 4.339 2.350 -4.790 1.00 87.94 88 TYR A N 1
ATOM 715 C CA . TYR A 1 88 ? 4.982 3.172 -5.804 1.00 87.94 88 TYR A CA 1
ATOM 716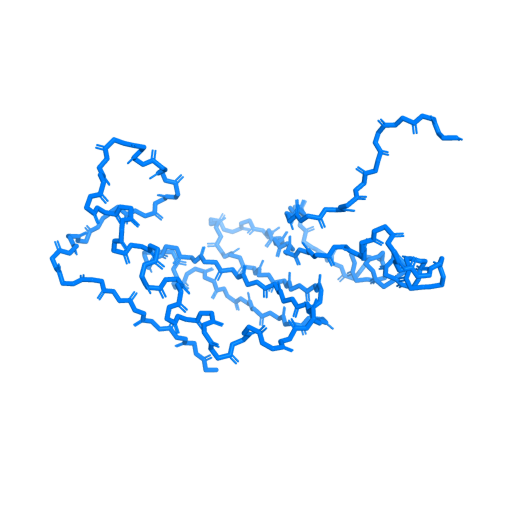 C C . TYR A 1 88 ? 5.678 2.270 -6.825 1.00 87.94 88 TYR A C 1
ATOM 718 O O . TYR A 1 88 ? 6.817 1.831 -6.628 1.00 87.94 88 TYR A O 1
ATOM 726 N N . ALA A 1 89 ? 4.971 1.949 -7.906 1.00 87.12 89 ALA A N 1
ATOM 727 C CA . ALA A 1 89 ? 5.462 1.043 -8.933 1.00 87.12 89 ALA A CA 1
ATOM 728 C C . ALA A 1 89 ?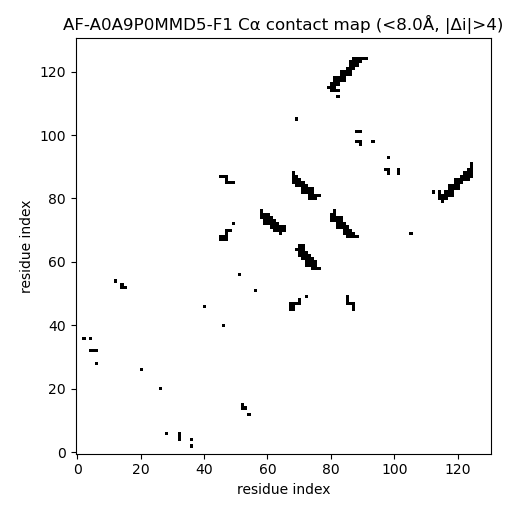 6.689 1.623 -9.664 1.00 87.12 89 ALA A C 1
ATOM 730 O O . ALA A 1 89 ? 6.825 2.847 -9.769 1.00 87.12 89 ALA A O 1
ATOM 731 N N . PRO A 1 90 ? 7.590 0.772 -10.185 1.00 87.62 90 PRO A N 1
ATOM 732 C CA . PRO A 1 90 ? 8.740 1.218 -10.965 1.00 87.62 90 PRO A CA 1
ATOM 733 C C . PRO A 1 90 ? 8.329 2.090 -12.159 1.00 87.62 90 PRO A C 1
ATOM 735 O O . PRO A 1 90 ? 7.331 1.821 -12.829 1.00 87.62 90 PRO A O 1
ATOM 738 N N . GLY A 1 91 ? 9.106 3.142 -12.418 1.00 83.94 91 GLY A N 1
ATOM 739 C CA . GLY A 1 91 ? 8.848 4.079 -13.509 1.00 83.94 91 GLY A CA 1
ATOM 740 C C . GLY A 1 91 ? 9.178 3.501 -14.889 1.00 83.94 91 GLY A C 1
ATOM 741 O O . GLY A 1 91 ? 9.707 2.400 -15.035 1.00 83.94 91 GLY A O 1
ATOM 742 N N . ASN A 1 92 ? 8.911 4.274 -15.943 1.00 78.50 92 ASN A N 1
ATOM 743 C CA . ASN A 1 92 ? 9.113 3.806 -17.320 1.00 78.50 92 ASN A CA 1
ATOM 744 C C . ASN A 1 92 ? 10.574 3.497 -17.664 1.00 78.50 92 ASN A C 1
ATOM 746 O O . ASN A 1 92 ? 10.809 2.554 -18.417 1.00 78.50 92 ASN A O 1
ATOM 750 N N . ASN A 1 93 ? 11.513 4.245 -17.084 1.00 83.50 93 ASN A N 1
ATOM 751 C CA . ASN A 1 93 ? 12.948 4.131 -17.355 1.00 83.50 93 ASN A CA 1
ATOM 752 C C . ASN A 1 93 ? 13.613 2.950 -16.628 1.00 83.50 93 ASN A C 1
ATOM 754 O O . ASN A 1 93 ? 14.787 2.682 -16.857 1.00 83.50 93 ASN A O 1
ATOM 758 N N . GLU A 1 94 ? 12.873 2.265 -15.755 1.00 85.88 94 GLU A N 1
ATOM 759 C CA . GLU A 1 94 ? 13.344 1.072 -15.053 1.00 85.88 94 GLU A CA 1
ATOM 760 C C . GLU A 1 94 ? 13.356 -0.139 -15.989 1.00 85.88 94 GLU A C 1
ATOM 762 O O . GLU A 1 94 ? 12.541 -0.241 -16.919 1.00 85.88 94 GLU A O 1
ATOM 767 N N . THR A 1 95 ? 14.261 -1.079 -15.722 1.00 89.38 95 THR A N 1
ATOM 768 C CA . THR A 1 95 ? 14.410 -2.289 -16.536 1.00 89.38 95 THR A CA 1
ATOM 769 C C . THR A 1 95 ? 13.178 -3.202 -16.426 1.00 89.38 95 THR A C 1
ATOM 771 O O . THR A 1 95 ? 12.454 -3.153 -15.424 1.00 89.38 95 THR A O 1
ATOM 774 N N . PRO A 1 96 ? 12.922 -4.060 -17.434 1.00 88.88 96 PRO A N 1
ATOM 775 C CA . PRO A 1 96 ? 11.868 -5.073 -17.354 1.00 88.88 96 PRO A CA 1
ATOM 776 C C . PRO A 1 9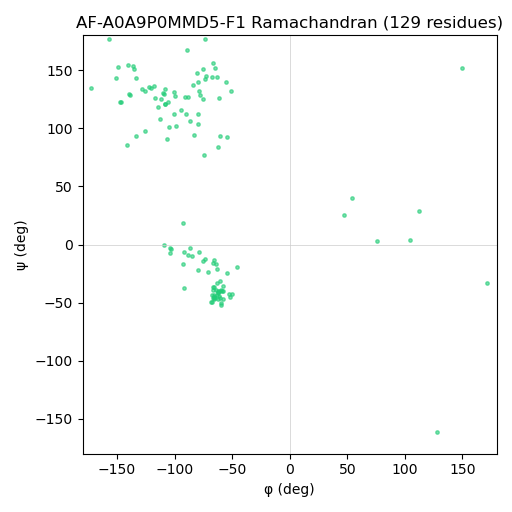6 ? 11.984 -5.948 -16.100 1.00 88.88 96 PRO A C 1
ATOM 778 O O . PRO A 1 96 ? 10.993 -6.128 -15.400 1.00 88.88 96 PRO A O 1
ATOM 781 N N . ASP A 1 97 ? 13.199 -6.369 -15.738 1.00 92.06 97 ASP A N 1
ATOM 782 C CA . ASP A 1 97 ? 13.444 -7.208 -14.559 1.00 92.06 97 ASP A CA 1
ATOM 783 C C . ASP A 1 97 ? 12.992 -6.544 -13.249 1.00 92.06 97 ASP A C 1
ATOM 785 O O . ASP A 1 97 ? 12.417 -7.200 -12.383 1.00 92.06 97 ASP A O 1
ATOM 789 N N . VAL A 1 98 ? 13.203 -5.229 -13.099 1.00 89.00 98 VAL A N 1
ATOM 790 C CA . VAL A 1 98 ? 12.754 -4.473 -11.915 1.00 89.00 98 VAL A CA 1
ATOM 791 C C . VAL A 1 98 ? 11.225 -4.411 -11.854 1.00 89.00 98 VAL A C 1
ATOM 793 O O . VAL A 1 98 ? 10.638 -4.540 -10.776 1.00 89.00 98 VAL A O 1
ATOM 796 N N . LYS A 1 99 ? 10.564 -4.244 -13.005 1.00 87.88 99 LYS A N 1
ATOM 797 C CA . LYS A 1 99 ? 9.096 -4.230 -13.104 1.00 87.88 99 LYS A CA 1
ATOM 798 C C . LYS A 1 99 ? 8.510 -5.601 -12.780 1.00 87.88 99 LYS A C 1
ATOM 800 O O . LYS A 1 99 ? 7.592 -5.687 -11.964 1.00 87.88 99 LYS A O 1
ATOM 805 N N . ASP A 1 100 ? 9.079 -6.661 -13.340 1.00 90.62 100 ASP A N 1
ATOM 806 C CA . ASP A 1 100 ? 8.628 -8.031 -13.107 1.00 90.62 100 ASP A CA 1
ATOM 807 C C . ASP A 1 100 ? 8.846 -8.447 -11.650 1.00 90.62 100 ASP A C 1
ATOM 809 O O . ASP A 1 100 ? 7.924 -8.953 -11.005 1.00 90.62 100 ASP A O 1
ATOM 813 N N . ALA A 1 101 ? 10.016 -8.147 -11.079 1.00 90.75 101 ALA A N 1
ATOM 814 C CA . ALA A 1 101 ? 10.301 -8.399 -9.670 1.00 90.75 101 ALA A CA 1
ATOM 815 C C . ALA A 1 101 ? 9.315 -7.670 -8.743 1.00 90.75 101 ALA A C 1
ATOM 817 O O . ALA A 1 101 ? 8.851 -8.249 -7.755 1.00 90.75 101 ALA A O 1
ATOM 818 N N . PHE A 1 102 ? 8.945 -6.425 -9.068 1.00 90.25 102 PHE A N 1
ATOM 819 C CA . PHE A 1 102 ? 7.928 -5.685 -8.322 1.00 90.25 102 PHE A CA 1
ATOM 820 C C . PHE A 1 102 ? 6.560 -6.376 -8.382 1.00 90.25 102 PHE A C 1
ATOM 822 O O . PHE A 1 102 ? 5.932 -6.561 -7.339 1.00 90.25 102 PHE A O 1
ATOM 829 N N . VAL A 1 103 ? 6.107 -6.798 -9.568 1.00 90.19 103 VAL A N 1
ATOM 830 C CA . VAL A 1 103 ? 4.812 -7.483 -9.734 1.00 90.19 103 VAL A CA 1
ATOM 831 C C . VAL A 1 103 ? 4.793 -8.819 -8.988 1.00 90.19 103 VAL A C 1
ATOM 833 O O . VAL A 1 103 ? 3.823 -9.114 -8.287 1.00 90.19 103 VAL A O 1
ATOM 836 N N . VAL A 1 104 ? 5.870 -9.604 -9.078 1.00 92.62 104 VAL A N 1
ATOM 837 C CA . VAL A 1 104 ? 6.015 -10.875 -8.353 1.00 92.62 104 VAL A CA 1
ATOM 838 C C . VAL A 1 104 ? 5.963 -10.650 -6.841 1.00 92.62 104 VAL A C 1
ATOM 840 O O . VAL A 1 104 ? 5.226 -11.349 -6.143 1.00 92.62 104 VAL A O 1
ATOM 843 N N . ASN A 1 105 ? 6.685 -9.651 -6.326 1.00 91.69 105 ASN A N 1
ATOM 844 C CA . ASN A 1 105 ? 6.689 -9.327 -4.900 1.00 91.69 105 ASN A CA 1
ATOM 845 C C . ASN A 1 105 ? 5.313 -8.830 -4.421 1.00 91.69 105 ASN A C 1
ATOM 847 O O . ASN A 1 105 ? 4.797 -9.307 -3.406 1.00 91.69 105 ASN A O 1
ATOM 851 N N . LEU A 1 106 ? 4.672 -7.932 -5.175 1.00 91.44 106 LEU A N 1
ATOM 852 C CA . LEU A 1 106 ? 3.330 -7.442 -4.860 1.00 91.44 106 LEU A CA 1
ATOM 853 C C . LEU A 1 106 ? 2.333 -8.603 -4.793 1.00 91.44 106 LEU A C 1
ATOM 855 O O . LEU A 1 106 ? 1.594 -8.722 -3.818 1.00 91.44 106 LEU A O 1
ATOM 859 N N . ARG A 1 107 ? 2.357 -9.501 -5.781 1.00 92.69 107 ARG A N 1
ATOM 860 C CA . ARG A 1 107 ? 1.495 -10.685 -5.806 1.00 92.69 107 ARG A CA 1
ATOM 861 C C . ARG A 1 107 ? 1.727 -11.587 -4.596 1.00 92.69 107 ARG A C 1
ATOM 863 O O . ARG A 1 107 ? 0.778 -11.882 -3.874 1.00 92.69 107 ARG A O 1
ATOM 870 N N . ALA A 1 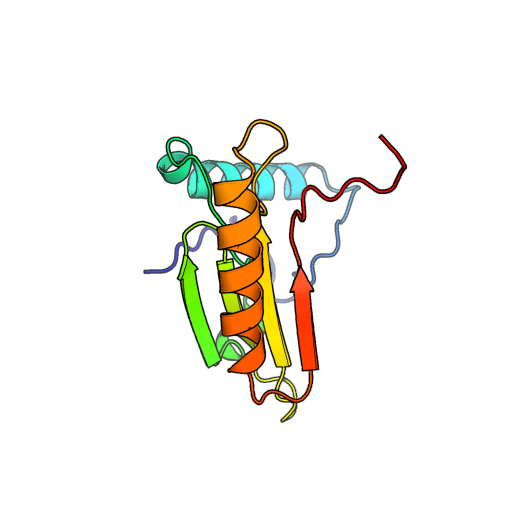108 ? 2.979 -11.959 -4.331 1.00 92.06 108 ALA A N 1
ATOM 871 C CA . ALA A 1 108 ? 3.336 -12.807 -3.196 1.00 92.06 108 ALA A CA 1
ATOM 872 C C . ALA A 1 108 ? 2.964 -12.171 -1.845 1.00 92.06 108 ALA A C 1
ATOM 874 O O . ALA A 1 108 ? 2.646 -12.874 -0.886 1.00 92.06 108 ALA A O 1
ATOM 875 N N . THR A 1 109 ? 3.003 -10.840 -1.756 1.00 91.31 109 THR A N 1
ATOM 876 C CA . THR A 1 109 ? 2.551 -10.094 -0.579 1.00 91.31 109 THR A CA 1
ATOM 877 C C . THR A 1 109 ? 1.038 -10.201 -0.412 1.00 91.31 109 THR A C 1
ATOM 879 O O . THR A 1 109 ? 0.566 -10.524 0.677 1.00 91.31 109 THR A O 1
ATOM 882 N N . LEU A 1 110 ? 0.277 -9.950 -1.479 1.00 90.31 110 LEU A N 1
ATOM 883 C CA . LEU A 1 110 ? -1.185 -9.963 -1.448 1.00 90.31 110 LEU A CA 1
ATOM 884 C C . LEU A 1 110 ? -1.756 -11.357 -1.177 1.00 90.31 110 LEU A C 1
ATOM 886 O O . LEU A 1 110 ? -2.713 -11.479 -0.420 1.00 90.31 110 LEU A O 1
ATOM 890 N N . GLU A 1 111 ? -1.137 -12.410 -1.708 1.00 90.75 111 GLU A N 1
ATOM 891 C CA . GLU A 1 111 ? -1.549 -13.803 -1.474 1.00 90.75 111 GLU A CA 1
ATOM 892 C C . GLU A 1 111 ? -1.435 -14.226 0.005 1.00 90.75 111 GLU A C 1
ATOM 894 O O . GLU A 1 111 ? -2.122 -15.145 0.443 1.00 90.75 111 GLU A O 1
ATOM 899 N N . LYS A 1 112 ? -0.618 -13.533 0.810 1.00 88.56 112 LYS A N 1
ATOM 900 C CA . LYS A 1 112 ? -0.479 -13.783 2.259 1.00 88.56 112 LYS A CA 1
ATOM 901 C C . LYS A 1 112 ? -1.515 -13.035 3.105 1.00 88.56 112 LYS A C 1
ATOM 903 O O . LYS A 1 112 ? -1.516 -13.152 4.334 1.00 88.56 112 LYS A O 1
ATOM 908 N N . VAL A 1 113 ? -2.365 -12.216 2.487 1.00 87.31 113 VAL A N 1
ATOM 909 C CA . VAL A 1 113 ? -3.346 -11.386 3.188 1.00 87.31 113 VAL A CA 1
ATOM 910 C C . VAL A 1 113 ? -4.654 -12.152 3.345 1.00 87.31 113 VAL A C 1
ATOM 912 O O . VAL A 1 113 ? -5.385 -12.366 2.389 1.00 87.31 113 VAL A O 1
ATOM 915 N N . TYR A 1 114 ? -4.984 -12.495 4.587 1.00 81.00 114 TYR A N 1
ATOM 916 C CA . TYR A 1 114 ? -6.254 -13.136 4.960 1.00 81.00 114 TYR A CA 1
ATOM 917 C C . TYR A 1 114 ? -7.343 -12.129 5.378 1.00 81.00 114 TYR A C 1
ATOM 919 O O . TYR A 1 114 ? -8.273 -12.473 6.109 1.00 81.00 114 TYR A O 1
ATOM 927 N N . ASP A 1 115 ? -7.186 -10.854 5.017 1.00 79.19 115 ASP A N 1
ATOM 928 C CA . ASP A 1 115 ? -8.170 -9.812 5.312 1.00 79.19 115 ASP A CA 1
ATOM 929 C C . ASP A 1 115 ? -9.314 -9.858 4.285 1.00 79.19 115 ASP A C 1
ATOM 931 O O . ASP A 1 115 ? -9.099 -10.196 3.125 1.00 79.19 115 ASP A O 1
ATOM 935 N N . ASN A 1 116 ? -10.535 -9.519 4.710 1.00 78.00 116 ASN A N 1
ATOM 936 C CA . ASN A 1 116 ? -11.730 -9.634 3.862 1.00 78.00 116 ASN A CA 1
ATOM 937 C C . ASN A 1 116 ? -11.751 -8.597 2.732 1.00 78.00 116 ASN A C 1
ATOM 939 O O . ASN A 1 116 ? -12.453 -8.775 1.740 1.00 78.00 116 ASN A O 1
ATOM 943 N N . GLU A 1 117 ? -11.035 -7.490 2.917 1.00 87.75 117 GLU A N 1
ATOM 944 C CA . GLU A 1 117 ? -11.021 -6.364 1.996 1.00 87.75 117 GLU A CA 1
ATOM 945 C C . GLU A 1 117 ? -9.594 -5.837 1.844 1.00 87.75 117 GLU A C 1
ATOM 947 O O . GLU A 1 117 ? -8.903 -5.557 2.830 1.00 87.75 117 GLU A O 1
ATOM 952 N N . ILE A 1 118 ? -9.161 -5.704 0.591 1.00 89.88 118 ILE A N 1
ATOM 953 C CA . ILE A 1 118 ? -7.851 -5.177 0.219 1.00 89.88 118 ILE A CA 1
ATOM 954 C C . ILE A 1 118 ? -8.072 -3.901 -0.584 1.00 89.88 118 ILE A C 1
ATOM 956 O O . ILE A 1 118 ? -8.777 -3.903 -1.590 1.00 89.88 118 ILE A O 1
ATOM 960 N N . ILE A 1 119 ? -7.434 -2.818 -0.150 1.00 90.38 119 ILE A N 1
ATOM 961 C CA . ILE A 1 119 ? -7.423 -1.539 -0.853 1.00 90.38 119 ILE A CA 1
ATOM 962 C C . ILE A 1 119 ? -5.989 -1.274 -1.305 1.00 90.38 119 ILE A C 1
ATOM 964 O O . ILE A 1 119 ? -5.095 -1.146 -0.470 1.00 90.38 119 ILE A O 1
ATOM 968 N N . LEU A 1 120 ? -5.771 -1.183 -2.617 1.00 88.44 120 LEU A N 1
ATOM 969 C CA . LEU A 1 120 ? -4.492 -0.785 -3.206 1.00 88.44 120 LEU A CA 1
ATOM 970 C C . LEU A 1 120 ? -4.550 0.692 -3.604 1.00 88.44 120 LEU A C 1
ATOM 972 O O . LEU A 1 120 ? -5.464 1.106 -4.314 1.00 88.44 120 LEU A O 1
ATOM 976 N N . LEU A 1 121 ? -3.579 1.482 -3.152 1.00 89.00 121 LEU A N 1
ATOM 977 C CA . LEU A 1 121 ? -3.484 2.919 -3.402 1.00 89.00 121 LEU A CA 1
ATOM 978 C C . LEU A 1 121 ? -2.051 3.291 -3.775 1.00 89.00 121 LEU A C 1
ATOM 980 O O . LEU A 1 121 ? -1.102 2.692 -3.276 1.00 89.00 121 LEU A O 1
ATOM 984 N N . GLY A 1 122 ? -1.897 4.338 -4.578 1.00 85.81 122 GLY A N 1
ATOM 985 C CA . GLY A 1 122 ? -0.597 4.895 -4.932 1.00 85.81 122 GLY A CA 1
ATOM 986 C C . GLY A 1 122 ? -0.425 5.040 -6.435 1.00 85.81 122 GLY A C 1
ATOM 987 O O . GLY A 1 122 ? -1.408 5.067 -7.178 1.00 85.81 122 GLY A O 1
ATOM 988 N N . ASP A 1 123 ? 0.824 5.160 -6.865 1.00 84.69 123 ASP A N 1
ATOM 989 C CA . ASP A 1 123 ? 1.167 5.345 -8.270 1.00 84.69 123 ASP A CA 1
ATOM 990 C C . ASP A 1 123 ? 1.616 4.012 -8.874 1.00 84.69 123 ASP A C 1
ATOM 992 O O . ASP A 1 123 ? 2.648 3.449 -8.507 1.00 84.69 123 ASP A O 1
ATOM 996 N N . PHE A 1 124 ? 0.795 3.493 -9.783 1.00 81.88 124 PHE A N 1
ATOM 997 C CA . PHE A 1 124 ? 1.037 2.230 -10.472 1.00 81.88 124 PHE A CA 1
ATOM 998 C C . PHE A 1 124 ? 1.932 2.381 -11.700 1.00 81.88 124 PHE A C 1
ATOM 1000 O O . PHE A 1 124 ? 2.308 1.361 -12.274 1.00 81.88 124 PHE A O 1
ATOM 1007 N N . ASN A 1 125 ? 2.230 3.611 -12.142 1.00 82.44 125 ASN A N 1
ATOM 1008 C CA . ASN A 1 125 ? 2.951 3.878 -13.390 1.00 82.44 125 ASN A CA 1
ATOM 1009 C C . ASN A 1 125 ? 2.408 3.077 -14.599 1.00 82.44 125 ASN A C 1
ATOM 1011 O O . ASN A 1 125 ? 3.121 2.797 -15.564 1.00 82.44 125 ASN A O 1
ATOM 1015 N N . ALA A 1 126 ? 1.127 2.692 -14.554 1.00 72.50 126 ALA A N 1
ATOM 1016 C CA . ALA A 1 126 ? 0.502 1.838 -15.550 1.00 72.50 126 ALA A CA 1
ATOM 1017 C C . ALA A 1 126 ? 0.144 2.656 -16.794 1.00 72.50 126 ALA A C 1
ATOM 1019 O O . ALA A 1 126 ? -0.483 3.713 -16.702 1.00 72.50 126 ALA A O 1
ATOM 1020 N N . ARG A 1 127 ? 0.499 2.148 -17.977 1.00 67.38 127 ARG A N 1
ATOM 1021 C CA . ARG A 1 127 ? 0.032 2.709 -19.249 1.00 67.38 127 ARG A CA 1
ATOM 1022 C C . ARG A 1 127 ? -1.253 1.999 -19.653 1.00 67.38 127 ARG A C 1
ATOM 1024 O O . ARG A 1 127 ? -1.287 0.777 -19.746 1.00 67.38 127 ARG A O 1
ATOM 1031 N N . VAL A 1 128 ? -2.299 2.773 -19.920 1.00 61.03 128 VAL A N 1
ATOM 1032 C CA . VAL A 1 128 ? -3.511 2.284 -20.581 1.00 61.03 128 VAL A CA 1
ATOM 1033 C C . VAL A 1 128 ? -3.419 2.661 -22.060 1.00 61.03 128 VAL A C 1
ATOM 1035 O O . VAL A 1 128 ? -3.578 3.822 -22.422 1.00 61.03 128 VAL A O 1
ATOM 1038 N N . GLY A 1 129 ? -3.068 1.697 -22.914 1.00 53.69 129 GLY A N 1
ATOM 1039 C CA . GLY A 1 129 ? -2.930 1.901 -24.360 1.00 53.69 129 GLY A CA 1
ATOM 1040 C C . GLY A 1 129 ? -1.881 0.991 -24.998 1.00 53.69 129 GLY A C 1
ATOM 1041 O O . GLY A 1 129 ? -0.934 0.572 -24.338 1.00 53.69 129 GLY A O 1
ATOM 1042 N N . TRP A 1 130 ? -2.073 0.682 -26.280 1.00 49.38 130 TRP A N 1
ATOM 1043 C CA . TRP A 1 130 ? -1.148 -0.125 -27.074 1.00 49.38 130 TRP A CA 1
ATOM 1044 C C . TRP A 1 130 ? 0.075 0.721 -27.447 1.00 49.38 130 TRP A C 1
ATOM 1046 O O . TRP A 1 130 ? -0.082 1.817 -27.990 1.00 49.38 130 TRP A O 1
ATOM 1056 N N . GLY A 1 131 ? 1.264 0.224 -27.107 1.00 48.75 131 GLY A N 1
ATOM 1057 C CA . GLY A 1 131 ? 2.545 0.669 -27.655 1.00 48.75 131 GLY A CA 1
ATOM 1058 C C . GLY A 1 131 ? 3.036 -0.340 -28.675 1.00 48.75 131 GLY A C 1
ATOM 1059 O O . GLY A 1 131 ? 2.775 -1.543 -28.447 1.00 48.75 131 GLY A O 1
#

Nearest PDB structures (foldseek):
  5inn-assembly4_D  TM=6.692E-01  e=9.113E-03  Mus musculus
  8f6h-assembly1_A  TM=2.370E-01  e=1.865E-02  Shewanella oneidensis MR-1
  8f6e-assembly1_B  TM=2.638E-01  e=1.403E-01  Shewanella oneidensis
  8f6j-assembly1_A  TM=2.386E-01  e=1.706E-01  Shewanella oneidensis
  3j1z-assembly1_P-1  TM=2.232E-01  e=4.833E-01  Shewanella oneidensis MR-1

Foldseek 3Di:
DDDDDDDPPDDPDDDPPDPPVPDPVVVVSVVVSVCVVCVVVVPPPAAWDDDDDPVQPVQFPDWDDPDRFKIWTFGNDPNATEIEIEGDADAPPDDPVSNVVVVVSVVVVVVPDPGPYYHYDYHRNDDDDDD